Protein AF-A0A2V6W6R8-F1 (afdb_monomer_lite)

Structure (mmCIF, N/CA/C/O backbone):
data_AF-A0A2V6W6R8-F1
#
_entry.id   AF-A0A2V6W6R8-F1
#
loop_
_atom_site.group_PDB
_atom_site.id
_atom_site.type_symbol
_atom_site.label_atom_id
_atom_site.label_alt_id
_atom_site.label_comp_id
_atom_site.label_asym_id
_atom_site.label_entity_id
_atom_site.label_seq_id
_atom_site.pdbx_PDB_ins_code
_atom_site.Cartn_x
_atom_site.Cartn_y
_atom_site.Cartn_z
_atom_site.occupancy
_atom_site.B_iso_or_equiv
_atom_site.auth_seq_id
_atom_site.auth_comp_id
_atom_site.auth_asym_id
_atom_site.auth_atom_id
_atom_site.pdbx_PDB_model_num
ATOM 1 N N . MET A 1 1 ? -14.588 8.051 8.899 1.00 85.62 1 MET A N 1
ATOM 2 C CA . MET A 1 1 ? -14.740 6.957 9.882 1.00 85.62 1 MET A CA 1
ATOM 3 C C . MET A 1 1 ? -15.818 7.284 10.897 1.00 85.62 1 MET A C 1
ATOM 5 O O . MET A 1 1 ? -16.784 6.545 10.941 1.00 85.62 1 MET A O 1
ATOM 9 N N . GLU A 1 2 ? -15.722 8.414 11.603 1.00 92.69 2 GLU A N 1
ATOM 10 C CA . GLU A 1 2 ? -16.712 8.878 12.599 1.00 92.69 2 GLU A CA 1
ATOM 11 C C . GLU A 1 2 ? -18.163 8.877 12.097 1.00 92.69 2 GLU A C 1
ATOM 13 O O . GLU A 1 2 ? -19.047 8.344 12.753 1.00 92.69 2 GLU A O 1
ATOM 18 N N . TYR A 1 3 ? -18.397 9.397 10.890 1.00 95.06 3 TYR A N 1
ATOM 19 C CA . TYR A 1 3 ? -19.728 9.410 10.269 1.00 95.06 3 TYR A CA 1
ATOM 20 C C . TYR A 1 3 ? -20.087 8.122 9.515 1.00 95.06 3 TYR A C 1
ATOM 22 O O . TYR A 1 3 ? -21.106 8.077 8.837 1.00 95.06 3 TYR A O 1
ATOM 30 N N . GLY A 1 4 ? -19.226 7.100 9.534 1.00 94.44 4 GLY A N 1
ATOM 31 C CA . GLY A 1 4 ? -19.469 5.842 8.821 1.00 94.44 4 GLY A CA 1
ATOM 32 C C . GLY A 1 4 ? -19.529 5.939 7.289 1.00 94.44 4 GLY A C 1
ATOM 33 O O . GLY A 1 4 ? -19.890 4.964 6.654 1.00 94.44 4 GLY A O 1
ATOM 34 N N . ALA A 1 5 ? -19.149 7.070 6.684 1.00 96.00 5 ALA A N 1
ATOM 35 C CA . ALA A 1 5 ? -19.338 7.342 5.251 1.00 96.00 5 ALA A CA 1
ATOM 36 C C . ALA A 1 5 ? -18.459 6.528 4.276 1.00 96.00 5 ALA A C 1
ATOM 38 O O . ALA A 1 5 ? -18.651 6.628 3.069 1.00 96.00 5 ALA A O 1
ATOM 39 N N . TYR A 1 6 ? -17.481 5.768 4.775 1.00 92.56 6 TYR A N 1
ATOM 40 C CA . TYR A 1 6 ? -16.564 4.980 3.947 1.00 92.56 6 TYR A CA 1
ATOM 41 C C . TYR A 1 6 ? -16.408 3.578 4.523 1.00 92.56 6 TYR A C 1
ATOM 43 O O . TYR A 1 6 ? -16.304 3.418 5.746 1.00 92.56 6 TYR A O 1
ATOM 51 N N . ASP A 1 7 ? -16.322 2.588 3.642 1.00 93.25 7 ASP A N 1
ATOM 52 C CA . ASP A 1 7 ? -16.090 1.187 4.006 1.00 93.25 7 ASP A CA 1
ATOM 53 C C . ASP A 1 7 ? -14.636 0.766 3.813 1.00 93.25 7 ASP A C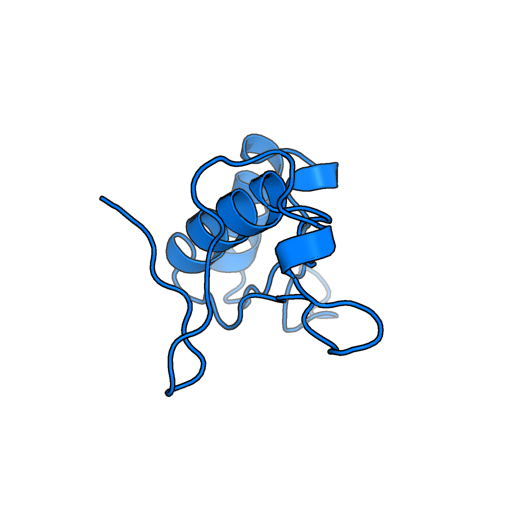 1
ATOM 55 O O . ASP A 1 7 ? -14.086 0.052 4.651 1.00 93.25 7 ASP A O 1
ATOM 59 N N . ILE A 1 8 ? -13.993 1.279 2.762 1.00 95.56 8 ILE A N 1
ATOM 60 C CA . ILE A 1 8 ? -12.605 0.978 2.417 1.00 95.56 8 ILE A CA 1
ATOM 61 C C . ILE A 1 8 ? -11.820 2.285 2.370 1.00 95.56 8 ILE A C 1
ATOM 63 O O . ILE A 1 8 ? -12.235 3.251 1.727 1.00 95.56 8 ILE A O 1
ATOM 67 N N . LEU A 1 9 ? -10.684 2.325 3.061 1.00 95.25 9 LEU A N 1
ATOM 68 C CA . LEU A 1 9 ? -9.749 3.439 2.964 1.00 95.25 9 LEU A CA 1
ATOM 69 C C . LEU A 1 9 ? -8.754 3.199 1.830 1.00 95.25 9 LEU A C 1
ATOM 71 O O . LEU A 1 9 ? -8.298 2.076 1.631 1.00 95.25 9 LEU A O 1
ATOM 75 N N . GLN A 1 10 ? -8.362 4.284 1.162 1.00 96.06 10 GLN A N 1
ATOM 76 C CA . GLN A 1 10 ? -7.387 4.273 0.066 1.00 96.06 10 GLN A CA 1
ATOM 77 C C . GLN A 1 10 ? -6.276 5.312 0.274 1.00 96.06 10 GLN A C 1
ATOM 79 O O . GLN A 1 10 ? -5.850 5.993 -0.652 1.00 96.06 10 GLN A O 1
ATOM 84 N N . ALA A 1 11 ? -5.832 5.482 1.523 1.00 95.25 11 ALA A N 1
ATOM 85 C CA . ALA A 1 11 ? -4.746 6.402 1.851 1.00 95.25 11 ALA A CA 1
ATOM 86 C C . ALA A 1 11 ? -3.465 6.050 1.072 1.00 95.25 11 ALA A C 1
ATOM 88 O O . ALA A 1 11 ? -3.008 4.905 1.112 1.00 95.25 11 ALA A O 1
ATOM 89 N N . ASP A 1 12 ? -2.901 7.051 0.394 1.00 95.25 12 ASP A N 1
ATOM 90 C CA . ASP A 1 12 ? -1.732 6.915 -0.474 1.00 95.25 12 ASP A CA 1
ATOM 91 C C . ASP A 1 12 ? -0.432 7.308 0.259 1.00 95.25 12 ASP A C 1
ATOM 93 O O . ASP A 1 12 ? -0.240 8.489 0.585 1.00 95.25 12 ASP A O 1
ATOM 97 N N . PRO A 1 13 ? 0.496 6.366 0.499 1.00 95.50 13 PRO A N 1
ATOM 98 C CA . PRO A 1 13 ? 1.769 6.661 1.144 1.00 95.50 13 PRO A CA 1
ATOM 99 C C . PRO A 1 13 ? 2.750 7.442 0.265 1.00 95.50 13 PRO A C 1
ATOM 101 O O . PRO A 1 13 ? 3.646 8.076 0.824 1.00 95.50 13 PRO A O 1
ATOM 104 N N . ALA A 1 14 ? 2.608 7.447 -1.063 1.00 93.50 14 ALA A N 1
ATOM 105 C CA . ALA A 1 14 ? 3.432 8.275 -1.944 1.00 93.50 14 ALA A CA 1
ATOM 106 C C . ALA A 1 14 ? 3.097 9.768 -1.790 1.00 93.50 14 ALA A C 1
ATOM 108 O O . ALA A 1 14 ? 3.975 10.615 -1.952 1.00 93.50 14 ALA A O 1
ATOM 109 N N . TYR A 1 15 ? 1.852 10.092 -1.418 1.00 94.44 15 TYR A N 1
ATOM 110 C CA . TYR A 1 15 ? 1.425 11.467 -1.143 1.00 94.44 15 TYR A CA 1
ATOM 111 C C . TYR A 1 15 ? 1.568 11.855 0.337 1.00 94.44 15 TYR A C 1
ATOM 113 O O . TYR A 1 15 ? 2.006 12.958 0.663 1.00 94.44 15 TYR A O 1
ATOM 121 N N . LEU A 1 16 ? 1.202 10.954 1.251 1.00 95.56 16 LEU A N 1
ATOM 122 C CA . LEU A 1 16 ? 1.119 11.242 2.690 1.00 95.56 16 LEU A CA 1
ATOM 123 C C . LEU A 1 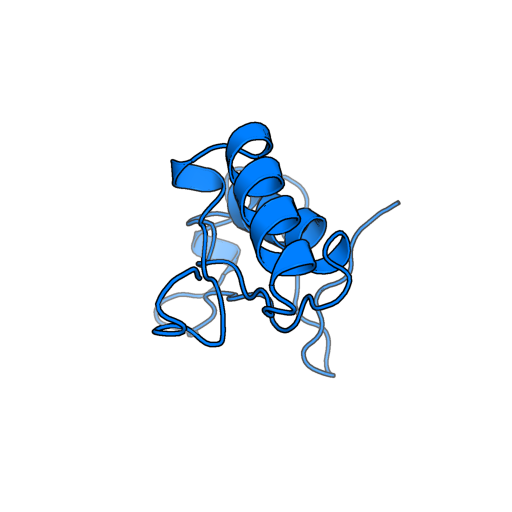16 ? 2.390 10.863 3.465 1.00 95.56 16 LEU A C 1
ATOM 125 O O . LEU A 1 16 ? 2.599 11.321 4.592 1.00 95.56 16 LEU A O 1
ATOM 129 N N . GLY A 1 17 ? 3.225 9.997 2.891 1.00 95.50 17 GLY A N 1
ATOM 130 C CA . GLY A 1 17 ? 4.310 9.309 3.582 1.00 95.50 17 GLY A CA 1
ATOM 131 C C . GLY A 1 17 ? 3.827 8.115 4.417 1.00 95.50 17 GLY A C 1
ATOM 132 O O . GLY A 1 17 ? 2.691 8.056 4.900 1.00 95.50 17 GLY A O 1
ATOM 133 N N . ILE A 1 18 ? 4.729 7.156 4.644 1.00 96.75 18 ILE A N 1
ATOM 134 C CA . ILE A 1 18 ? 4.447 5.913 5.388 1.00 96.75 18 ILE A CA 1
ATOM 135 C C . ILE A 1 18 ? 3.971 6.212 6.818 1.00 96.75 18 ILE A C 1
ATOM 137 O O . ILE A 1 18 ? 2.957 5.679 7.265 1.00 96.75 18 ILE A O 1
ATOM 141 N N . THR A 1 19 ? 4.660 7.101 7.539 1.00 97.75 19 THR A N 1
ATOM 142 C CA . THR A 1 19 ? 4.361 7.392 8.953 1.00 97.75 19 THR A CA 1
ATOM 143 C C . THR A 1 19 ? 2.965 7.971 9.162 1.00 97.75 19 THR A C 1
ATOM 145 O O . THR A 1 19 ? 2.289 7.599 10.120 1.00 97.75 19 THR A O 1
ATOM 148 N N . GLN A 1 20 ? 2.514 8.882 8.295 1.00 98.06 20 GLN A N 1
ATOM 149 C CA . GLN A 1 20 ? 1.162 9.438 8.410 1.00 98.06 20 GLN A CA 1
ATOM 150 C C . GLN A 1 20 ? 0.113 8.418 7.988 1.00 98.06 20 GLN A C 1
ATOM 152 O O . GLN A 1 20 ? -0.896 8.267 8.674 1.00 98.06 20 GLN A O 1
ATOM 157 N N . THR A 1 21 ? 0.393 7.648 6.936 1.00 97.38 21 THR A N 1
ATOM 158 C CA . THR A 1 21 ? -0.500 6.576 6.489 1.00 97.38 21 THR A CA 1
ATOM 159 C C . THR A 1 21 ? -0.740 5.566 7.610 1.00 97.38 21 THR A C 1
ATOM 161 O O . THR A 1 21 ? -1.887 5.265 7.919 1.00 97.38 21 THR A O 1
ATOM 164 N N . ARG A 1 22 ? 0.299 5.151 8.346 1.00 97.19 22 ARG A N 1
ATOM 165 C CA . ARG A 1 22 ? 0.149 4.261 9.514 1.00 97.19 22 ARG A CA 1
ATOM 166 C C . ARG A 1 22 ? -0.768 4.811 10.607 1.00 97.19 22 ARG A C 1
ATOM 168 O O . ARG A 1 22 ? -1.482 4.034 11.231 1.00 97.19 22 ARG A O 1
ATOM 175 N N . LYS A 1 23 ? -0.779 6.127 10.848 1.00 97.75 23 LYS A N 1
ATOM 176 C CA . LYS A 1 23 ? -1.710 6.736 11.817 1.00 97.75 23 LYS A CA 1
ATOM 177 C C . LYS A 1 23 ? -3.156 6.636 11.335 1.00 97.75 23 LYS A C 1
ATOM 179 O O . LYS A 1 23 ? -4.044 6.346 12.130 1.00 97.75 23 LYS A O 1
ATOM 184 N N . ILE A 1 24 ? -3.383 6.837 10.036 1.00 96.38 24 ILE A N 1
ATOM 185 C CA . ILE A 1 24 ? -4.701 6.658 9.414 1.00 96.38 24 ILE A CA 1
ATOM 186 C C . ILE A 1 24 ? -5.140 5.193 9.517 1.00 96.38 24 ILE A C 1
ATOM 188 O O . ILE A 1 24 ? -6.289 4.939 9.868 1.00 96.38 24 ILE A O 1
ATOM 192 N N . LEU A 1 25 ? -4.236 4.238 9.275 1.00 96.50 25 LEU A N 1
ATOM 193 C CA . LEU A 1 25 ? -4.544 2.807 9.376 1.00 96.50 25 LEU A CA 1
ATOM 194 C C . LEU A 1 25 ? -4.845 2.365 10.809 1.00 96.50 25 LEU A C 1
ATOM 196 O O . LEU A 1 25 ? -5.796 1.622 11.011 1.00 96.50 25 LEU A O 1
ATOM 200 N N . ALA A 1 26 ? -4.135 2.890 11.809 1.00 96.88 26 ALA A N 1
ATOM 201 C CA . ALA A 1 26 ? -4.461 2.629 13.213 1.00 96.88 26 ALA A CA 1
ATOM 202 C C . ALA A 1 26 ? -5.876 3.121 13.575 1.00 96.88 26 ALA A C 1
ATOM 204 O O . ALA A 1 26 ? -6.619 2.458 14.296 1.00 96.88 26 ALA A O 1
ATOM 205 N N . MET A 1 27 ? -6.286 4.271 13.028 1.00 96.44 27 MET A N 1
ATOM 206 C CA . MET A 1 27 ? -7.663 4.745 13.165 1.00 96.44 27 MET A CA 1
ATOM 207 C C . MET A 1 27 ? -8.646 3.846 12.401 1.00 96.44 27 MET A C 1
ATOM 209 O O . MET A 1 27 ? -9.707 3.533 12.926 1.00 96.44 27 MET A O 1
ATOM 213 N N . ALA A 1 28 ? -8.304 3.391 11.193 1.00 95.75 28 ALA A N 1
ATOM 214 C CA . ALA A 1 28 ? -9.130 2.454 10.427 1.00 95.75 28 ALA A CA 1
ATOM 215 C C . ALA A 1 28 ? -9.359 1.145 11.179 1.00 95.75 28 ALA A C 1
ATOM 217 O O . ALA A 1 28 ? -10.493 0.679 11.257 1.00 95.75 28 ALA A O 1
ATOM 218 N N . GLU A 1 29 ? -8.309 0.604 11.789 1.00 96.00 29 GLU A N 1
ATOM 219 C CA . GLU A 1 29 ? -8.369 -0.595 12.616 1.00 96.00 29 GLU A CA 1
ATOM 220 C C . GLU A 1 29 ? -9.337 -0.411 13.789 1.00 96.00 29 GLU A C 1
ATOM 222 O O . GLU A 1 29 ? -10.239 -1.228 13.970 1.00 96.00 29 GLU A O 1
ATOM 227 N N . ALA A 1 30 ? -9.232 0.708 14.514 1.00 96.19 30 ALA A N 1
ATOM 228 C CA . ALA A 1 30 ? -10.122 1.021 15.634 1.00 96.19 30 ALA A CA 1
ATOM 229 C C . ALA A 1 30 ? -11.606 1.120 15.229 1.00 96.19 30 ALA A C 1
ATOM 231 O O . ALA A 1 30 ? -12.489 0.863 16.046 1.00 96.19 30 ALA A O 1
ATOM 232 N N . TYR A 1 31 ? -11.887 1.475 13.973 1.00 96.44 31 TYR A N 1
ATOM 233 C CA . TYR A 1 31 ? -13.241 1.551 13.415 1.00 96.44 31 TYR A CA 1
ATOM 234 C C . TYR A 1 31 ? -13.654 0.296 12.633 1.00 96.44 31 TYR A C 1
ATOM 236 O O . TYR A 1 31 ? -14.729 0.283 12.029 1.00 96.44 31 TYR A O 1
ATOM 244 N N . GLY A 1 32 ? -12.816 -0.743 12.611 1.00 95.75 32 GLY A N 1
ATOM 245 C CA . GLY A 1 32 ? -13.078 -1.970 11.865 1.00 95.75 32 GLY A CA 1
ATOM 246 C C . GLY A 1 32 ? -13.180 -1.754 10.352 1.00 95.75 32 GLY A C 1
ATOM 247 O O . GLY A 1 32 ? -14.028 -2.365 9.710 1.00 95.75 32 GLY A O 1
ATOM 248 N N . LYS A 1 33 ? -12.383 -0.839 9.791 1.00 96.69 33 LYS A N 1
ATOM 249 C CA . LYS A 1 33 ? -12.405 -0.494 8.366 1.00 96.69 33 LYS A CA 1
ATOM 250 C C . LYS A 1 33 ? -11.264 -1.157 7.603 1.00 96.69 33 LYS A C 1
ATOM 252 O O . LYS A 1 33 ? -10.131 -1.238 8.086 1.00 96.69 33 LYS A O 1
ATOM 257 N N . SER A 1 34 ? -11.569 -1.598 6.386 1.00 97.50 34 SER A N 1
ATOM 258 C CA . SER A 1 34 ? -10.604 -2.239 5.495 1.00 97.50 34 SER A CA 1
ATOM 259 C C . SER A 1 34 ? -9.721 -1.220 4.779 1.00 97.50 34 SER A C 1
ATOM 261 O O . SER A 1 34 ? -10.047 -0.030 4.693 1.00 97.50 34 SER A O 1
ATOM 263 N N . TYR A 1 35 ? -8.604 -1.697 4.235 1.00 97.44 35 TYR A N 1
ATOM 264 C CA . TYR A 1 35 ? -7.636 -0.862 3.529 1.00 97.44 35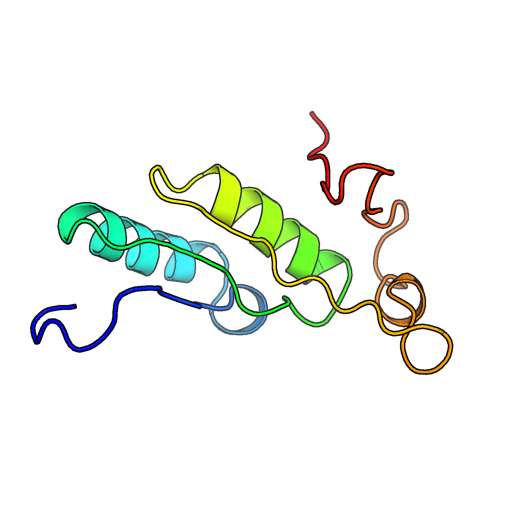 TYR A CA 1
ATOM 265 C C . TYR A 1 35 ? -7.247 -1.460 2.175 1.00 97.44 35 TYR A C 1
ATOM 267 O O . TYR A 1 35 ? -6.897 -2.638 2.088 1.00 97.44 35 TYR A O 1
ATOM 275 N N . ALA A 1 36 ? -7.295 -0.625 1.137 1.00 97.25 36 ALA A N 1
ATOM 276 C CA . ALA A 1 36 ? -6.784 -0.903 -0.200 1.00 97.25 36 ALA A CA 1
ATOM 277 C C . ALA A 1 36 ? -6.079 0.369 -0.721 1.00 97.25 36 ALA A C 1
ATOM 279 O O . ALA A 1 36 ? -6.764 1.315 -1.107 1.00 97.25 36 ALA A O 1
ATOM 280 N N . PRO A 1 37 ? -4.739 0.464 -0.660 1.00 96.25 37 PRO A N 1
ATOM 281 C CA . PRO A 1 37 ? -4.003 1.681 -1.015 1.00 96.25 37 PRO A CA 1
ATOM 282 C C . PRO A 1 37 ? -4.277 2.160 -2.443 1.00 96.25 37 PRO A C 1
ATOM 284 O O . PRO A 1 37 ? -4.437 1.342 -3.345 1.00 96.25 37 PRO A O 1
ATOM 287 N N . HIS A 1 38 ? -4.221 3.480 -2.652 1.00 94.25 38 HIS A N 1
ATOM 288 C CA . HIS A 1 38 ? -4.103 4.048 -3.995 1.00 94.25 38 HIS A CA 1
ATOM 289 C C . HIS A 1 38 ? -2.699 3.771 -4.568 1.00 94.25 38 HIS A C 1
ATOM 291 O O . HIS A 1 38 ? -1.724 3.889 -3.825 1.00 94.25 38 HIS A O 1
ATOM 297 N N . ASN A 1 39 ? -2.626 3.397 -5.852 1.00 80.25 39 ASN A N 1
ATOM 298 C CA . ASN A 1 39 ? -1.523 2.797 -6.644 1.00 80.25 39 ASN A CA 1
ATOM 299 C C . ASN A 1 39 ? -0.052 3.220 -6.425 1.00 80.25 39 ASN A C 1
ATOM 301 O O . ASN A 1 39 ? 0.820 2.676 -7.094 1.00 80.25 39 ASN A O 1
ATOM 305 N N . GLY A 1 40 ? 0.286 4.182 -5.571 1.00 78.00 40 GLY A N 1
ATOM 306 C CA . GLY A 1 40 ? 1.671 4.538 -5.258 1.00 78.00 40 GLY A CA 1
ATOM 307 C C . GLY A 1 40 ? 2.489 5.110 -6.430 1.00 78.00 40 GLY A C 1
ATOM 308 O O . GLY A 1 40 ? 3.687 5.329 -6.266 1.00 78.00 40 GLY A O 1
ATOM 309 N N . TYR A 1 41 ? 1.876 5.393 -7.586 1.00 82.25 41 TYR A N 1
ATOM 310 C CA . TYR A 1 41 ? 2.437 6.026 -8.796 1.00 82.25 41 TYR A CA 1
ATOM 311 C C . TYR A 1 41 ? 3.603 5.330 -9.523 1.00 82.25 41 TYR A C 1
ATOM 313 O O . TYR A 1 41 ? 3.721 5.457 -10.741 1.00 82.25 41 TYR A O 1
ATOM 321 N N . ASN A 1 42 ? 4.513 4.667 -8.815 1.00 90.75 42 ASN A N 1
ATOM 322 C CA . ASN A 1 42 ? 5.730 4.074 -9.360 1.00 90.75 42 ASN A CA 1
ATOM 323 C C . ASN A 1 42 ? 6.151 2.838 -8.554 1.00 90.75 42 ASN A C 1
ATOM 325 O O . ASN A 1 42 ? 5.548 2.515 -7.531 1.00 90.75 42 ASN A O 1
ATOM 329 N N . GLY A 1 43 ? 7.221 2.172 -8.994 1.00 91.38 43 GLY A N 1
ATOM 330 C CA . GLY A 1 43 ? 7.744 0.974 -8.328 1.00 91.38 43 GLY A CA 1
ATOM 331 C C . GLY A 1 43 ? 7.989 1.146 -6.823 1.00 91.38 43 GLY A C 1
ATOM 332 O O . GLY A 1 43 ? 7.632 0.264 -6.053 1.00 91.38 43 GLY A O 1
ATOM 333 N N . LEU A 1 44 ? 8.519 2.292 -6.382 1.00 92.19 44 LEU A N 1
ATOM 334 C CA . LEU A 1 44 ? 8.789 2.541 -4.962 1.00 92.19 44 LEU A CA 1
ATOM 335 C C . LEU A 1 44 ? 7.497 2.718 -4.154 1.00 92.19 44 LEU A C 1
ATOM 337 O O . LEU A 1 44 ? 7.374 2.179 -3.052 1.00 92.19 44 LEU A O 1
ATOM 341 N N . GLY A 1 45 ? 6.536 3.476 -4.682 1.00 93.81 45 GLY A N 1
ATOM 342 C CA . GLY A 1 45 ? 5.279 3.705 -3.980 1.00 93.81 45 GLY A CA 1
ATOM 343 C C . GLY A 1 45 ? 4.392 2.463 -3.944 1.00 93.81 45 GLY A C 1
ATOM 344 O O . GLY A 1 45 ? 3.828 2.187 -2.890 1.00 93.81 45 GLY A O 1
ATOM 345 N N . VAL A 1 46 ? 4.343 1.655 -5.011 1.00 93.81 46 VAL A N 1
ATOM 346 C CA . VAL A 1 46 ? 3.652 0.349 -4.979 1.00 93.81 46 VAL A CA 1
ATOM 347 C C . VAL A 1 46 ? 4.271 -0.569 -3.927 1.00 93.81 46 VAL A C 1
ATOM 349 O O . VAL A 1 46 ? 3.532 -1.199 -3.174 1.00 93.81 46 VAL A O 1
ATOM 352 N N . THR A 1 47 ? 5.601 -0.599 -3.795 1.00 93.38 47 THR A N 1
ATOM 353 C CA . THR A 1 47 ? 6.259 -1.354 -2.717 1.00 93.38 47 THR A CA 1
ATOM 354 C C . THR A 1 47 ? 5.846 -0.842 -1.337 1.00 93.38 47 THR A C 1
ATOM 356 O O . THR A 1 47 ? 5.498 -1.636 -0.463 1.00 93.38 47 THR A O 1
ATOM 359 N N . ALA A 1 48 ? 5.794 0.477 -1.126 1.00 95.00 48 ALA A N 1
ATOM 360 C CA . ALA A 1 48 ? 5.303 1.038 0.135 1.00 95.00 48 ALA A CA 1
ATOM 361 C C . ALA A 1 48 ? 3.836 0.652 0.415 1.00 95.00 48 ALA A C 1
ATOM 363 O O . ALA A 1 48 ? 3.500 0.282 1.543 1.00 95.00 48 ALA A O 1
ATOM 364 N N . CYS A 1 49 ? 2.977 0.699 -0.606 1.00 96.00 49 CYS A N 1
ATOM 365 C CA . CYS A 1 49 ? 1.585 0.259 -0.541 1.00 96.00 49 CYS A CA 1
ATOM 366 C C . CYS A 1 49 ? 1.470 -1.230 -0.179 1.00 96.00 49 CYS A C 1
ATOM 368 O O . CYS A 1 49 ? 0.668 -1.569 0.690 1.00 96.00 49 CYS A O 1
ATOM 370 N N . LEU A 1 50 ? 2.298 -2.098 -0.773 1.00 95.62 50 LEU A N 1
ATOM 371 C CA . LEU A 1 50 ? 2.339 -3.535 -0.483 1.00 95.62 50 LEU A CA 1
ATOM 372 C C . LEU A 1 50 ? 2.657 -3.804 0.995 1.00 95.62 50 LEU A C 1
ATOM 374 O O . LEU A 1 50 ? 1.927 -4.529 1.669 1.00 95.62 50 LEU A O 1
ATOM 378 N N . HIS A 1 51 ? 3.698 -3.173 1.542 1.00 95.88 51 HIS A N 1
ATOM 379 C CA . HIS A 1 51 ? 4.023 -3.348 2.961 1.00 95.88 51 HIS A CA 1
ATOM 380 C C . HIS A 1 51 ? 2.915 -2.825 3.883 1.00 95.88 51 HIS A C 1
ATOM 382 O O . HIS A 1 51 ? 2.639 -3.428 4.918 1.00 95.88 51 HIS A O 1
ATOM 388 N N . LEU A 1 52 ? 2.270 -1.708 3.534 1.00 96.12 52 LEU A N 1
ATOM 389 C CA . LEU A 1 52 ? 1.204 -1.129 4.353 1.00 96.12 52 LEU A CA 1
ATOM 390 C C . LEU A 1 52 ? -0.092 -1.938 4.303 1.00 96.12 52 LEU A C 1
ATOM 392 O O . LEU A 1 52 ? -0.750 -2.058 5.336 1.00 96.12 52 LEU A O 1
ATOM 396 N N . VAL A 1 53 ? -0.457 -2.497 3.144 1.00 96.44 53 VAL A N 1
ATOM 397 C CA . VAL A 1 53 ? -1.647 -3.351 3.039 1.00 96.44 53 VAL A CA 1
ATOM 398 C C . VAL A 1 53 ? -1.448 -4.650 3.816 1.00 96.44 53 VAL A C 1
ATOM 400 O O . VAL A 1 53 ? -2.329 -5.017 4.585 1.00 96.44 53 VAL A O 1
ATOM 403 N N . LEU A 1 54 ? -0.266 -5.271 3.728 1.00 95.69 54 LEU A N 1
ATOM 404 C CA . LEU A 1 54 ? 0.069 -6.476 4.498 1.00 95.69 54 LEU A CA 1
ATOM 405 C C . LEU A 1 54 ? 0.172 -6.216 6.008 1.00 95.69 54 LEU A C 1
ATOM 407 O O . LEU A 1 54 ? -0.077 -7.112 6.809 1.00 95.69 54 LEU A O 1
ATOM 411 N N . ALA A 1 55 ? 0.532 -4.996 6.413 1.00 94.94 55 ALA A N 1
ATOM 412 C CA . ALA A 1 55 ? 0.618 -4.621 7.822 1.00 94.94 55 ALA A CA 1
ATOM 413 C C . ALA A 1 55 ? -0.747 -4.321 8.470 1.00 94.94 55 ALA A C 1
ATOM 415 O O . ALA A 1 55 ? -0.817 -4.241 9.697 1.00 94.94 55 ALA A O 1
ATOM 416 N N . HIS A 1 56 ? -1.813 -4.115 7.687 1.00 96.94 56 HIS A N 1
ATOM 417 C CA . HIS A 1 56 ? -3.149 -3.825 8.215 1.00 96.94 56 HIS A CA 1
ATOM 418 C C . HIS A 1 56 ? -3.937 -5.125 8.438 1.00 96.94 56 HIS A C 1
ATOM 420 O O . HIS A 1 56 ? -4.093 -5.889 7.487 1.00 96.94 56 HIS A O 1
ATOM 426 N N . PRO A 1 57 ? -4.527 -5.376 9.625 1.00 95.44 57 PRO A N 1
ATOM 427 C CA . PRO A 1 57 ? -5.276 -6.614 9.890 1.00 95.44 57 PRO A CA 1
ATOM 428 C C . PRO A 1 57 ? -6.461 -6.865 8.947 1.00 95.44 57 PRO A C 1
ATOM 430 O O . PRO A 1 57 ? -6.905 -7.998 8.797 1.00 95.44 57 PRO A O 1
ATOM 433 N N . GLN A 1 58 ? -6.990 -5.803 8.330 1.00 95.69 58 GLN A N 1
ATOM 434 C CA . GLN A 1 58 ? -8.059 -5.857 7.326 1.00 95.69 58 GLN A CA 1
ATOM 435 C C . GLN A 1 58 ? -7.581 -5.313 5.969 1.00 95.69 58 GLN A C 1
ATOM 437 O O . GLN A 1 58 ? -8.325 -4.625 5.259 1.00 95.69 58 GLN A O 1
ATOM 442 N N . GLY A 1 59 ? -6.302 -5.525 5.651 1.00 96.25 59 GLY A N 1
ATOM 443 C CA . GLY A 1 59 ? -5.739 -5.257 4.333 1.00 96.25 59 GLY A CA 1
ATOM 444 C C . GLY A 1 59 ? -6.385 -6.153 3.280 1.00 96.25 59 GLY A C 1
ATOM 445 O O . GLY A 1 59 ? -6.619 -7.333 3.525 1.00 96.25 59 GLY A O 1
ATOM 446 N N . MET A 1 60 ? -6.724 -5.571 2.131 1.00 94.62 60 MET A N 1
ATOM 447 C CA . MET A 1 60 ? -7.469 -6.253 1.072 1.00 94.62 60 MET A CA 1
ATOM 448 C C . MET A 1 60 ? -6.614 -6.399 -0.188 1.00 94.62 60 MET A C 1
ATOM 450 O O . MET A 1 60 ? -5.836 -7.337 -0.321 1.00 94.62 60 MET A O 1
ATOM 454 N N . TYR A 1 61 ? -6.762 -5.451 -1.112 1.00 94.94 61 TYR A N 1
ATOM 455 C CA . TYR A 1 61 ? -6.166 -5.479 -2.437 1.00 94.94 61 TYR A CA 1
ATOM 456 C C . TYR A 1 61 ? -5.057 -4.441 -2.542 1.00 94.94 61 TYR A C 1
ATOM 458 O O . TYR A 1 61 ? -5.139 -3.367 -1.945 1.00 94.94 61 TYR A O 1
ATOM 466 N N . LEU A 1 62 ? -4.053 -4.750 -3.354 1.00 95.06 62 LEU A N 1
ATOM 467 C CA . LEU A 1 62 ? -3.064 -3.790 -3.817 1.00 95.06 62 LEU A CA 1
ATOM 468 C C . LEU A 1 62 ? -3.529 -3.240 -5.168 1.00 95.06 62 LEU A C 1
ATOM 470 O O . LEU A 1 62 ? -3.701 -4.005 -6.114 1.00 95.06 62 LEU A O 1
ATOM 474 N N . GLU A 1 63 ? -3.732 -1.927 -5.277 1.00 94.69 63 GLU A N 1
ATOM 475 C CA . GLU A 1 63 ? -3.924 -1.311 -6.590 1.00 94.69 63 GLU A CA 1
ATOM 476 C C . GLU A 1 63 ? -2.599 -1.365 -7.363 1.00 94.69 63 GLU A C 1
ATOM 478 O O . GLU A 1 63 ? -1.583 -0.828 -6.917 1.00 94.69 63 GLU A O 1
ATOM 483 N N . TYR A 1 64 ? -2.610 -2.025 -8.520 1.00 91.94 64 TYR A N 1
ATOM 484 C CA . TYR A 1 64 ? -1.432 -2.250 -9.350 1.00 91.94 64 TYR A CA 1
ATOM 485 C C . TYR A 1 64 ? -1.758 -1.872 -10.799 1.00 91.94 64 TYR A C 1
ATOM 487 O O . TYR A 1 64 ? -2.550 -2.535 -11.468 1.00 91.94 64 TYR A O 1
ATOM 495 N N . LEU A 1 65 ? -1.170 -0.776 -11.284 1.00 89.56 65 LEU A N 1
ATOM 496 C CA . LEU A 1 65 ? -1.426 -0.266 -12.632 1.00 89.56 65 LEU A CA 1
ATOM 497 C C . LEU A 1 65 ? -0.716 -1.131 -13.680 1.00 89.56 65 LEU A C 1
ATOM 499 O O . LEU A 1 65 ? 0.503 -1.059 -13.841 1.00 89.56 65 LEU A O 1
ATOM 503 N N . HIS A 1 66 ? -1.490 -1.948 -14.395 1.00 90.00 66 HIS A N 1
ATOM 504 C CA . HIS A 1 66 ? -0.990 -2.836 -15.441 1.00 90.00 66 HIS A CA 1
ATOM 505 C C . HIS A 1 66 ? -2.026 -3.011 -16.560 1.00 90.00 66 HIS A C 1
ATOM 507 O O . HIS A 1 66 ? -2.834 -3.936 -16.528 1.00 90.00 66 HIS A O 1
ATOM 513 N N . ASP A 1 67 ? -1.987 -2.124 -17.557 1.00 90.19 67 ASP A N 1
ATOM 514 C CA . ASP A 1 67 ? -2.885 -2.142 -18.726 1.00 90.19 67 ASP A CA 1
ATOM 515 C C . ASP A 1 67 ? -2.085 -2.218 -20.043 1.00 90.19 67 ASP A C 1
ATOM 517 O O . ASP A 1 67 ? -1.955 -1.233 -20.778 1.00 90.19 67 ASP A O 1
ATOM 521 N N . PRO A 1 68 ? -1.421 -3.351 -20.333 1.00 89.19 68 PRO A N 1
ATOM 522 C CA . PRO A 1 68 ? -0.648 -3.506 -21.557 1.00 89.19 68 PRO A CA 1
ATOM 523 C C . PRO A 1 68 ? -1.554 -3.545 -22.807 1.00 89.19 68 PRO A C 1
ATOM 525 O O . PRO A 1 68 ? -2.614 -4.166 -22.790 1.00 89.19 68 PRO A O 1
ATOM 528 N N . PRO A 1 69 ? -1.122 -2.953 -23.938 1.00 91.81 69 PRO A N 1
ATOM 529 C CA . PRO A 1 69 ? 0.202 -2.371 -24.166 1.00 91.81 69 PRO A CA 1
ATOM 530 C C . PRO A 1 69 ? 0.315 -0.889 -23.771 1.00 91.81 69 PRO A C 1
ATOM 532 O O . PRO A 1 69 ? 1.392 -0.318 -23.915 1.00 91.81 69 PRO A O 1
ATOM 535 N N . VAL A 1 70 ? -0.771 -0.255 -23.318 1.00 90.69 70 VAL A N 1
ATOM 536 C CA . VAL A 1 70 ? -0.845 1.199 -23.091 1.00 90.69 70 VAL A CA 1
ATOM 537 C C . VAL A 1 70 ? -0.004 1.628 -21.888 1.00 90.69 70 VAL A C 1
ATOM 539 O O . VAL A 1 70 ? 0.710 2.627 -21.956 1.00 90.69 70 VAL A O 1
ATOM 542 N N . ALA A 1 71 ? -0.077 0.868 -20.799 1.00 87.31 71 ALA A N 1
ATOM 543 C CA . ALA A 1 71 ? 0.550 1.183 -19.524 1.00 87.31 71 ALA A CA 1
ATOM 544 C C . ALA A 1 71 ? 1.005 -0.101 -18.799 1.00 87.31 71 ALA A C 1
ATOM 546 O O . ALA A 1 71 ? 0.449 -0.455 -17.755 1.00 87.31 71 ALA A O 1
ATOM 547 N N . PRO A 1 72 ? 1.994 -0.845 -19.337 1.00 89.38 72 PRO A N 1
ATOM 548 C CA . PRO A 1 72 ? 2.584 -1.958 -18.604 1.00 89.38 72 PRO A CA 1
ATOM 549 C C . PRO A 1 72 ? 3.2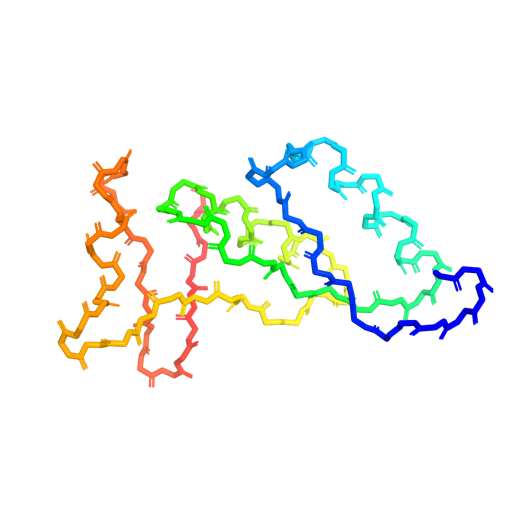94 -1.427 -17.351 1.00 89.38 72 PRO A C 1
ATOM 551 O O . PRO A 1 72 ? 3.992 -0.414 -17.407 1.00 89.38 72 PRO A O 1
ATOM 554 N N . PHE A 1 73 ? 3.157 -2.127 -16.224 1.00 88.31 73 PHE A N 1
ATOM 555 C CA . PHE A 1 73 ? 3.737 -1.697 -14.942 1.00 88.31 73 PHE A CA 1
ATOM 556 C C . PHE A 1 73 ? 5.240 -1.380 -15.016 1.00 88.31 73 PHE A C 1
ATOM 558 O O . PHE A 1 73 ? 5.727 -0.454 -14.369 1.00 88.31 73 PHE A O 1
ATOM 565 N N . GLN A 1 74 ? 5.969 -2.108 -15.862 1.00 87.69 74 GLN A N 1
ATOM 566 C CA . GLN A 1 74 ? 7.398 -1.929 -16.114 1.00 87.69 74 GLN A CA 1
ATOM 567 C C . GLN A 1 74 ? 7.753 -0.494 -16.539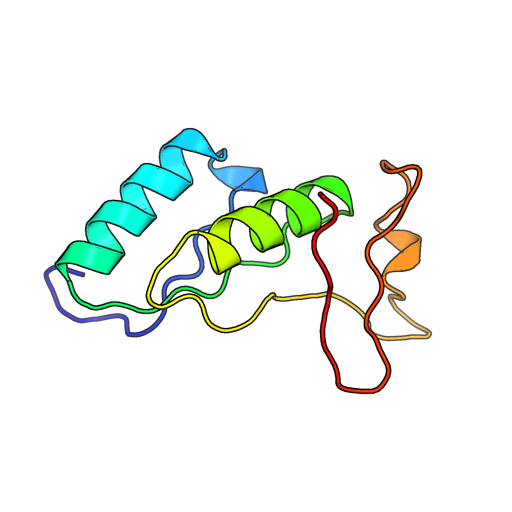 1.00 87.69 74 GLN A C 1
ATOM 569 O O . GLN A 1 74 ? 8.850 -0.017 -16.254 1.00 87.69 74 GLN A O 1
ATOM 574 N N . SER A 1 75 ? 6.826 0.226 -17.179 1.00 88.75 75 SER A N 1
ATOM 575 C CA . SER A 1 75 ? 7.005 1.638 -17.534 1.00 88.75 75 SER A CA 1
ATOM 576 C C . SER A 1 75 ? 7.061 2.563 -16.311 1.00 88.75 75 SER A C 1
ATOM 578 O O . SER A 1 75 ? 7.644 3.642 -16.397 1.00 88.75 75 SER A O 1
ATOM 580 N N . PHE A 1 76 ? 6.508 2.145 -15.169 1.00 87.50 76 PHE A N 1
ATOM 581 C CA . PHE A 1 76 ? 6.449 2.918 -13.922 1.00 87.50 76 PHE A CA 1
ATOM 582 C C . PHE A 1 76 ? 7.472 2.454 -12.873 1.00 87.50 76 PHE A C 1
ATOM 584 O O . PHE A 1 76 ? 7.600 3.061 -11.809 1.00 87.50 76 PHE A O 1
ATOM 591 N N . SER A 1 77 ? 8.235 1.395 -13.149 1.00 88.19 77 SER A N 1
ATOM 592 C CA . SER A 1 77 ? 9.160 0.784 -12.189 1.00 88.19 77 SER A CA 1
ATOM 593 C C . SER A 1 77 ? 10.628 1.177 -12.388 1.00 88.19 77 SER A C 1
ATOM 595 O O . SER A 1 77 ? 11.503 0.567 -11.789 1.00 88.19 77 SER A O 1
ATOM 597 N N . ALA A 1 78 ? 10.927 2.201 -13.193 1.00 86.88 78 ALA A N 1
ATOM 598 C CA . ALA A 1 78 ? 12.306 2.588 -13.526 1.00 86.88 78 ALA A CA 1
ATOM 599 C C . ALA A 1 78 ? 13.166 3.037 -12.322 1.00 86.88 78 ALA A C 1
ATOM 601 O O . ALA A 1 78 ? 14.384 3.134 -12.438 1.00 86.88 78 ALA A O 1
ATOM 602 N N . LEU A 1 79 ? 12.543 3.331 -11.175 1.00 89.00 79 LEU A N 1
ATOM 603 C CA . LEU A 1 79 ? 13.224 3.753 -9.944 1.00 89.00 79 LEU A CA 1
ATOM 604 C C . LEU A 1 79 ? 13.694 2.588 -9.060 1.00 89.00 79 LEU A C 1
ATOM 606 O O . LEU A 1 79 ? 14.372 2.830 -8.064 1.00 89.00 79 LEU A O 1
ATOM 610 N N . VAL A 1 80 ? 13.323 1.348 -9.385 1.00 89.44 80 VAL A N 1
ATOM 611 C CA . VAL A 1 80 ? 13.682 0.153 -8.611 1.00 89.44 80 VAL A CA 1
ATOM 612 C C . VAL A 1 80 ? 14.442 -0.835 -9.492 1.00 89.44 80 VAL A C 1
ATOM 614 O O . VAL A 1 80 ? 14.169 -0.956 -10.684 1.00 89.44 80 VAL A O 1
ATOM 617 N N . THR A 1 81 ? 15.409 -1.542 -8.909 1.00 90.75 81 THR A N 1
ATOM 618 C CA . THR A 1 81 ? 16.190 -2.569 -9.619 1.00 90.75 81 THR A CA 1
ATOM 619 C C . THR A 1 81 ? 15.417 -3.870 -9.788 1.00 90.75 81 THR A C 1
ATOM 621 O O . THR A 1 81 ? 15.623 -4.581 -10.767 1.00 90.75 81 THR A O 1
ATOM 624 N N . GLU A 1 82 ? 14.513 -4.158 -8.855 1.00 89.38 82 GLU A N 1
ATOM 625 C CA . GLU A 1 82 ? 13.695 -5.369 -8.817 1.00 89.38 82 GLU A CA 1
ATOM 626 C C . GLU A 1 82 ? 12.216 -4.962 -8.762 1.00 89.3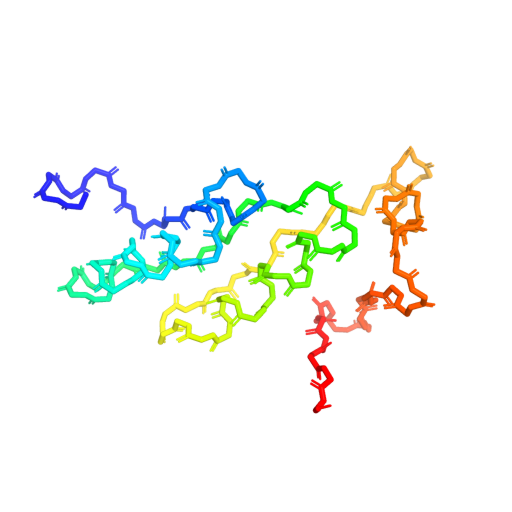8 82 GLU A C 1
ATOM 628 O O . GLU A 1 82 ? 11.660 -4.747 -7.684 1.00 89.38 82 GLU A O 1
ATOM 633 N N . PRO A 1 83 ? 11.573 -4.755 -9.925 1.00 88.88 83 PRO A N 1
ATOM 634 C CA . PRO A 1 83 ? 10.156 -4.430 -9.981 1.00 88.88 83 PRO A CA 1
ATOM 635 C C . PRO A 1 83 ? 9.293 -5.560 -9.424 1.00 88.88 83 PRO A C 1
ATOM 637 O O . PRO A 1 83 ? 9.477 -6.724 -9.777 1.00 88.88 83 PRO A O 1
ATOM 640 N N . LEU A 1 84 ? 8.285 -5.199 -8.630 1.00 90.62 84 LEU A N 1
ATOM 641 C CA . LEU A 1 84 ? 7.232 -6.126 -8.230 1.00 90.62 84 LEU A CA 1
ATOM 642 C C . LEU A 1 84 ? 6.512 -6.672 -9.466 1.00 90.62 84 LEU A C 1
ATOM 644 O O . LEU A 1 84 ? 6.197 -5.917 -10.388 1.00 90.62 84 LEU A O 1
ATOM 648 N N . THR A 1 85 ? 6.220 -7.969 -9.468 1.00 91.25 85 THR A N 1
ATOM 649 C CA . THR A 1 85 ? 5.496 -8.659 -10.544 1.00 91.25 85 THR A CA 1
ATOM 650 C C . THR A 1 85 ? 4.244 -9.329 -9.991 1.00 91.25 85 THR A C 1
ATOM 652 O O . THR A 1 85 ? 4.186 -9.647 -8.804 1.00 91.25 85 THR A O 1
ATOM 655 N N . ILE A 1 86 ? 3.240 -9.501 -10.853 1.00 92.06 86 ILE A N 1
ATOM 656 C CA . ILE A 1 86 ? 2.038 -10.278 -10.545 1.00 92.06 86 ILE A CA 1
ATOM 657 C C . ILE A 1 86 ? 2.288 -11.722 -10.990 1.00 92.06 86 ILE A C 1
ATOM 659 O O . ILE A 1 86 ? 2.730 -11.947 -12.121 1.00 92.06 86 ILE A O 1
ATOM 663 N N . ASP A 1 87 ? 2.020 -12.686 -10.116 1.00 94.06 87 ASP A N 1
ATOM 664 C CA . ASP A 1 87 ? 2.067 -14.104 -10.464 1.00 94.06 87 ASP A CA 1
ATOM 665 C C . ASP A 1 87 ? 0.842 -14.557 -11.285 1.00 94.06 87 ASP A C 1
ATOM 667 O O . ASP A 1 87 ? -0.045 -13.779 -11.642 1.00 94.06 87 ASP A O 1
ATOM 671 N N . THR A 1 88 ? 0.785 -15.848 -11.613 1.00 95.25 88 THR A N 1
ATOM 672 C CA . THR A 1 88 ? -0.311 -16.423 -12.408 1.00 95.25 88 THR A CA 1
ATOM 673 C C . THR A 1 88 ? -1.655 -16.471 -11.680 1.00 95.25 88 THR A C 1
ATOM 675 O O . THR A 1 88 ? -2.675 -16.695 -12.329 1.00 95.25 88 THR A O 1
ATOM 678 N N . GLU A 1 89 ? -1.669 -16.293 -10.360 1.00 95.88 89 GLU A N 1
ATOM 679 C CA . GLU A 1 89 ? -2.876 -16.288 -9.528 1.00 95.88 89 GLU A CA 1
ATOM 680 C C . GLU A 1 89 ? -3.367 -14.863 -9.223 1.00 95.88 89 GLU A C 1
ATOM 682 O O . GLU A 1 89 ? -4.452 -14.690 -8.669 1.00 95.88 89 GLU A O 1
ATOM 687 N N . GLY A 1 90 ? -2.620 -13.836 -9.641 1.00 92.88 90 GLY A N 1
ATOM 688 C CA . GLY A 1 90 ? -2.981 -12.436 -9.438 1.00 92.88 90 GLY A CA 1
ATOM 689 C C . GLY A 1 90 ? -2.369 -11.806 -8.185 1.00 92.88 90 GLY A C 1
ATOM 690 O O . GLY A 1 90 ? -2.805 -10.721 -7.794 1.00 92.88 90 GLY A O 1
ATOM 691 N N . TYR A 1 91 ? -1.379 -12.444 -7.553 1.00 94.69 91 TYR A N 1
ATOM 692 C CA . TYR A 1 91 ? -0.740 -11.944 -6.335 1.00 94.69 91 TYR A CA 1
ATOM 693 C C . TYR A 1 91 ? 0.600 -11.263 -6.600 1.00 94.69 91 TYR A C 1
ATOM 695 O O . TYR A 1 91 ? 1.332 -11.595 -7.531 1.00 94.69 91 TYR A O 1
ATOM 703 N N . VAL A 1 92 ? 0.931 -10.317 -5.720 1.00 93.31 92 VAL A N 1
ATOM 704 C CA . VAL A 1 92 ? 2.250 -9.691 -5.622 1.00 93.31 92 VAL A CA 1
ATOM 705 C C . VAL A 1 92 ? 2.880 -10.127 -4.306 1.00 93.31 92 VAL A C 1
ATOM 707 O O . VAL A 1 92 ? 2.247 -10.039 -3.254 1.00 93.31 92 VAL A O 1
ATOM 710 N N . HIS A 1 93 ? 4.133 -10.569 -4.364 1.00 92.62 93 HIS A N 1
ATOM 711 C CA . HIS A 1 93 ? 4.850 -11.104 -3.209 1.00 92.62 93 HIS A CA 1
ATOM 712 C C . HIS A 1 93 ? 5.800 -10.068 -2.622 1.00 92.62 93 HIS A C 1
ATOM 714 O O . HIS A 1 93 ? 6.501 -9.367 -3.353 1.00 92.62 93 HIS A O 1
ATOM 720 N N . VAL A 1 94 ? 5.817 -9.977 -1.293 1.00 88.56 94 VAL A N 1
ATOM 721 C CA . VAL A 1 94 ? 6.813 -9.190 -0.561 1.00 88.56 94 VAL A CA 1
ATOM 722 C C . VAL A 1 94 ? 8.092 -10.013 -0.406 1.00 88.56 94 VAL A C 1
ATOM 724 O O . VAL A 1 94 ? 8.029 -11.232 -0.261 1.00 88.56 94 VAL A O 1
ATOM 727 N N . THR A 1 95 ? 9.245 -9.356 -0.458 1.00 80.19 95 THR A N 1
ATOM 728 C CA . THR A 1 95 ? 10.548 -9.976 -0.185 1.00 80.19 95 THR A CA 1
ATOM 729 C C . THR A 1 95 ? 10.894 -9.867 1.300 1.00 80.19 95 THR A C 1
ATOM 731 O O . THR A 1 95 ? 10.493 -8.894 1.945 1.00 80.19 95 THR A O 1
ATOM 734 N N . ASP A 1 96 ? 11.650 -10.838 1.817 1.00 71.19 96 ASP A N 1
ATOM 735 C CA . ASP A 1 96 ? 12.156 -10.854 3.201 1.00 71.19 96 ASP A CA 1
ATOM 736 C C . ASP A 1 96 ? 13.249 -9.802 3.466 1.00 71.19 96 ASP A C 1
ATOM 738 O O . ASP A 1 96 ? 14.085 -9.557 2.561 1.00 71.19 96 ASP A O 1
#

Radius of gyration: 13.82 Å; chains: 1; bounding box: 36×28×40 Å

pLDDT: mean 92.86, std 4.63, range [71.19, 98.06]

Secondary structure (DSSP, 8-state):
-TT---SEE---HHHH-HHHHHHHHHHHHHTT-EE-----SSHHHHHHHHHHHHHSTTB-------BTTTB-GGGG-TT-SS---B-TTS-BPPP-

Sequence (96 aa):
MEYGAYDILQADPAYLGITQTRKILAMAEAYGKSYAPHNGYNGLGVTACLHLVLAHPQGMYLEYLHDPPVAPFQSFSALVTEPLTIDTEGYVHVTD

Foldseek 3Di:
DVVPPDQEDAAFCLVQNLVVVVVVLVVCVVVVHAYEHDALQAQVRLLSRVVSLVVRPRRDYYDQDDDPPVCHRVVRHPVDPDGFDADPVGDTDDDD